Protein AF-A0A350IEB6-F1 (afdb_monomer)

Secondary structure (DSSP, 8-state):
-HHHH--SHHHHHHHHHHTT--HHHHHHHHHHTT-PPPPP-B-TTS-B---HHHHHHHHHHHHTS--GGGGGS-HHHHHHHHHHTT------

Sequence (92 aa):
NDYTANPTRETVDTLAKEFGKTTRSIIAKLSREGIYQAQPRTTKTGAPVISKTQYVNAINAHFGIEMPTLVKAGKQDLASLAEVLGLEVVAN

Solvent-accessible surface area (backbone atoms only — not comparable to full-atom values): 5665 Å² total; per-residue (Å²): 111,75,49,80,80,45,61,47,72,66,46,44,48,51,51,10,61,77,70,75,47,52,49,69,60,51,50,54,49,34,49,75,72,68,69,58,56,85,76,79,74,51,42,101,82,66,45,69,57,69,51,64,66,43,42,47,48,45,52,23,62,75,72,75,46,88,61,83,69,56,75,76,52,55,62,65,59,45,49,56,50,34,57,78,70,69,56,83,69,76,52,131

Structure (mmCIF, N/CA/C/O backbone):
data_AF-A0A350IEB6-F1
#
_entry.id   AF-A0A350IEB6-F1
#
loop_
_atom_site.group_PDB
_atom_site.id
_atom_site.type_symbol
_atom_site.label_atom_id
_atom_site.label_alt_id
_atom_site.label_comp_id
_atom_site.label_asym_id
_atom_site.label_entity_id
_atom_site.label_seq_id
_atom_site.pdbx_PDB_ins_code
_atom_site.Cartn_x
_atom_site.Cartn_y
_atom_site.Cartn_z
_atom_site.occupancy
_atom_site.B_iso_or_equiv
_atom_site.auth_seq_id
_atom_site.auth_comp_id
_atom_site.auth_asym_id
_atom_site.auth_atom_id
_atom_site.pdbx_PDB_model_num
ATOM 1 N N . ASN A 1 1 ? -24.143 -9.419 15.910 1.00 59.44 1 ASN A N 1
ATOM 2 C CA . ASN A 1 1 ? -23.087 -8.394 16.028 1.00 59.44 1 ASN A CA 1
ATOM 3 C C . ASN A 1 1 ? -22.966 -7.716 14.681 1.00 59.44 1 ASN A C 1
ATOM 5 O O . ASN A 1 1 ? -22.629 -8.404 13.733 1.00 59.44 1 ASN A O 1
ATOM 9 N N . ASP A 1 2 ? -23.221 -6.416 14.558 1.00 63.03 2 ASP A N 1
ATOM 10 C CA . ASP A 1 2 ? -23.192 -5.728 13.250 1.00 63.03 2 ASP A CA 1
ATOM 11 C C . ASP A 1 2 ? -21.828 -5.815 12.541 1.00 63.03 2 ASP A C 1
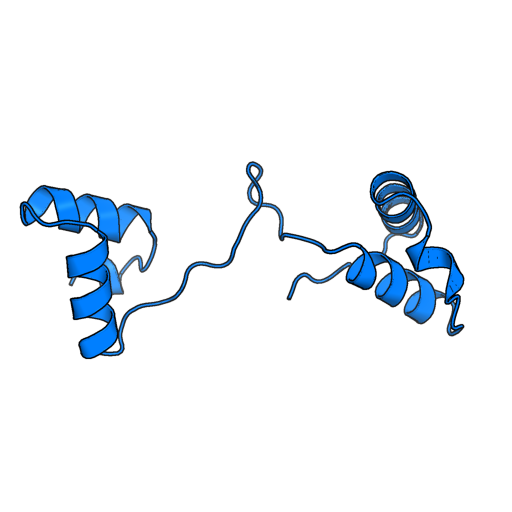ATOM 13 O O . ASP A 1 2 ? -21.743 -5.836 11.315 1.00 63.03 2 ASP A O 1
ATOM 17 N N . TYR A 1 3 ? -20.752 -6.010 13.309 1.00 67.75 3 TYR A N 1
ATOM 18 C CA . TYR A 1 3 ? -19.418 -6.280 12.775 1.00 67.75 3 TYR A CA 1
ATOM 19 C C . TYR A 1 3 ? -19.314 -7.596 11.980 1.00 67.75 3 TYR A C 1
ATOM 21 O O . TYR A 1 3 ? -18.541 -7.666 11.031 1.00 67.75 3 TYR A O 1
ATOM 29 N N . THR A 1 4 ? -20.087 -8.639 12.315 1.00 68.81 4 THR A N 1
ATOM 30 C CA . THR A 1 4 ? -20.047 -9.908 11.558 1.00 68.81 4 THR A CA 1
ATOM 31 C C . THR A 1 4 ? -20.710 -9.784 10.188 1.00 68.81 4 THR A C 1
ATOM 33 O O . THR A 1 4 ? -20.430 -10.600 9.317 1.00 68.81 4 THR A O 1
ATOM 36 N N . ALA A 1 5 ? -21.577 -8.783 9.994 1.00 70.81 5 ALA A N 1
ATOM 37 C CA . ALA A 1 5 ? -22.209 -8.498 8.708 1.00 70.81 5 ALA A CA 1
ATOM 38 C C . ALA A 1 5 ? -21.308 -7.645 7.799 1.00 70.81 5 ALA A C 1
ATOM 40 O O . ALA A 1 5 ? -21.282 -7.872 6.596 1.00 70.81 5 ALA A O 1
ATOM 41 N N . ASN A 1 6 ? -20.547 -6.701 8.371 1.00 70.88 6 ASN A N 1
ATOM 42 C CA . ASN A 1 6 ? -19.622 -5.825 7.645 1.00 70.88 6 ASN A CA 1
ATOM 43 C C . ASN A 1 6 ? -18.350 -5.571 8.481 1.00 70.88 6 ASN A C 1
ATOM 45 O O . ASN A 1 6 ? -18.300 -4.593 9.234 1.00 70.88 6 ASN A O 1
ATOM 49 N N . PRO A 1 7 ? -17.304 -6.411 8.378 1.00 75.94 7 PRO A N 1
ATOM 50 C CA . PRO A 1 7 ? -16.127 -6.334 9.249 1.00 75.94 7 PRO A CA 1
ATOM 51 C C . PRO A 1 7 ? -15.139 -5.218 8.852 1.00 75.94 7 PRO A C 1
ATOM 53 O O . PRO A 1 7 ? -13.927 -5.424 8.833 1.00 75.94 7 PRO A O 1
ATOM 56 N N . THR A 1 8 ? -15.632 -4.023 8.520 1.00 80.25 8 THR A N 1
ATOM 57 C CA . THR A 1 8 ? -14.838 -2.866 8.080 1.00 80.25 8 THR A CA 1
ATOM 58 C C . THR A 1 8 ? -14.309 -2.034 9.246 1.00 80.25 8 THR A C 1
ATOM 60 O O . THR A 1 8 ? -14.701 -2.194 10.398 1.00 80.25 8 THR A O 1
ATOM 63 N N . ARG A 1 9 ? -13.378 -1.113 8.973 1.00 80.88 9 ARG A N 1
ATOM 64 C CA . ARG A 1 9 ? -12.910 -0.174 10.004 1.00 80.88 9 ARG A CA 1
ATOM 65 C C . ARG A 1 9 ? -13.989 0.838 10.395 1.00 80.88 9 ARG A C 1
ATOM 67 O O . ARG A 1 9 ? -14.062 1.215 11.558 1.00 80.88 9 ARG A O 1
ATOM 74 N N . GLU A 1 10 ? -14.847 1.209 9.449 1.00 82.06 10 GLU A N 1
ATOM 75 C CA . GLU A 1 10 ? -15.974 2.110 9.692 1.00 82.06 10 GLU A CA 1
ATOM 76 C C . GLU A 1 10 ? -16.955 1.526 10.708 1.00 82.06 10 GLU A C 1
ATOM 78 O O . GLU A 1 10 ? -17.356 2.231 11.628 1.00 82.06 10 GLU A O 1
ATOM 83 N N . THR A 1 11 ? -17.280 0.229 10.624 1.00 83.56 11 THR A N 1
ATOM 84 C CA . THR A 1 11 ? -18.167 -0.403 11.613 1.00 83.56 11 THR A CA 1
ATOM 85 C C . THR A 1 11 ? -17.553 -0.425 13.009 1.00 83.56 11 THR A C 1
ATOM 87 O O . THR A 1 11 ? -18.264 -0.202 13.986 1.00 83.56 11 THR A O 1
ATOM 90 N N . VAL A 1 12 ? -16.233 -0.598 13.134 1.00 86.06 12 VAL A N 1
ATOM 91 C CA . VAL A 1 12 ? -15.534 -0.460 14.426 1.00 86.06 12 VAL A CA 1
ATOM 92 C C . VAL A 1 12 ? -15.665 0.961 14.977 1.00 86.06 12 VAL A C 1
ATOM 94 O O . VAL A 1 12 ? -15.875 1.123 16.179 1.00 86.06 12 VAL A O 1
ATOM 97 N N . ASP A 1 13 ? -15.554 1.983 14.128 1.00 85.94 13 ASP A N 1
ATOM 98 C CA . ASP A 1 13 ? -15.695 3.381 14.544 1.00 85.94 13 ASP A CA 1
ATOM 99 C C . ASP A 1 13 ? -17.142 3.725 14.939 1.00 85.94 13 ASP A C 1
ATOM 101 O O . ASP A 1 13 ? -17.351 4.460 15.909 1.00 85.94 13 ASP A O 1
ATOM 105 N N . THR A 1 14 ? -18.145 3.158 14.264 1.00 87.44 14 THR A N 1
ATOM 106 C CA . THR A 1 14 ? -19.560 3.283 14.655 1.00 87.44 14 THR A CA 1
ATOM 107 C C . THR A 1 14 ? -19.816 2.628 16.012 1.00 87.44 14 THR A C 1
ATOM 109 O O . THR A 1 14 ? -20.326 3.285 16.917 1.00 87.44 14 THR A O 1
ATOM 112 N N . LEU A 1 15 ? -19.346 1.391 16.213 1.00 87.12 15 LEU A N 1
ATOM 113 C CA . LEU A 1 15 ? -19.447 0.684 17.497 1.00 87.12 15 LEU A CA 1
ATOM 114 C C . LEU A 1 15 ? -18.709 1.435 18.615 1.00 87.12 15 LEU A C 1
ATOM 116 O O . LEU A 1 15 ? -19.171 1.496 19.753 1.00 87.12 15 LEU A O 1
ATOM 120 N N . ALA A 1 16 ? -17.557 2.035 18.314 1.00 90.25 16 ALA A N 1
ATOM 121 C CA . ALA A 1 16 ? -16.825 2.853 19.273 1.00 90.25 16 ALA A CA 1
ATOM 122 C C . ALA A 1 16 ? -17.670 4.047 19.751 1.00 90.25 16 ALA A C 1
ATOM 124 O O . ALA A 1 16 ? -17.746 4.291 20.957 1.00 90.25 16 ALA A O 1
ATOM 125 N N . LYS A 1 17 ? -18.358 4.737 18.831 1.00 90.44 17 LYS A N 1
ATOM 126 C CA . LYS A 1 17 ? -19.275 5.842 19.157 1.00 90.44 17 LYS A CA 1
ATOM 127 C C . LYS A 1 17 ? -20.495 5.365 19.947 1.00 90.44 17 LYS A C 1
ATOM 129 O O . LYS A 1 17 ? -20.796 5.955 20.979 1.00 90.44 17 LYS A O 1
ATOM 134 N N . GLU A 1 18 ? -21.150 4.293 19.507 1.00 89.38 18 GLU A N 1
ATOM 135 C CA . GLU A 1 18 ? -22.350 3.741 20.157 1.00 89.38 18 GLU A CA 1
ATOM 136 C C . GLU A 1 18 ? -22.081 3.275 21.590 1.00 89.38 18 GLU A C 1
ATOM 138 O O . GLU A 1 18 ? -22.859 3.553 22.500 1.00 89.38 18 GLU A O 1
ATOM 143 N N . PHE A 1 19 ? -20.948 2.607 21.820 1.00 88.06 19 PHE A N 1
ATOM 144 C CA . PHE A 1 19 ? -20.577 2.110 23.144 1.00 88.06 19 PHE A CA 1
ATOM 145 C C . PHE A 1 19 ? -19.793 3.122 23.992 1.00 88.06 19 PHE A C 1
ATOM 147 O O . PHE A 1 19 ? -19.368 2.764 25.094 1.00 88.06 19 PHE A O 1
ATOM 154 N N . GLY A 1 20 ? -19.551 4.342 23.494 1.00 90.19 20 GLY A N 1
ATOM 155 C CA . GLY A 1 20 ? -18.754 5.363 24.186 1.00 90.19 20 GLY A CA 1
ATOM 156 C C . GLY A 1 20 ? -17.321 4.910 24.495 1.00 90.19 20 GLY A C 1
ATOM 157 O O . GLY A 1 20 ? -16.759 5.256 25.535 1.00 90.19 20 GLY A O 1
ATOM 158 N N . LYS A 1 21 ? -16.738 4.072 23.633 1.00 92.12 21 LYS A N 1
ATOM 159 C CA . LYS A 1 21 ? -15.409 3.467 23.805 1.00 92.12 21 LYS A CA 1
ATOM 160 C C . LYS A 1 21 ? -14.451 3.949 22.733 1.00 92.12 21 LYS A C 1
ATOM 162 O O . LYS A 1 21 ? -14.832 4.504 21.714 1.00 92.12 21 LYS A O 1
ATOM 167 N N . THR A 1 22 ? -13.166 3.690 22.944 1.00 90.56 22 THR A N 1
ATOM 168 C CA . THR A 1 22 ? -12.169 3.909 21.896 1.00 90.56 22 THR A CA 1
ATOM 169 C C . THR A 1 22 ? -12.218 2.777 20.872 1.00 90.56 22 THR A C 1
ATOM 171 O O . THR A 1 22 ? -12.384 1.609 21.241 1.00 90.56 22 THR A O 1
ATOM 174 N N . THR A 1 23 ? -11.965 3.094 19.599 1.00 89.56 23 THR A N 1
ATOM 175 C CA . THR A 1 23 ? -11.793 2.112 18.512 1.00 89.56 23 THR A CA 1
ATOM 176 C C . THR A 1 23 ? -10.825 0.995 18.925 1.00 89.56 23 THR A C 1
ATOM 178 O O .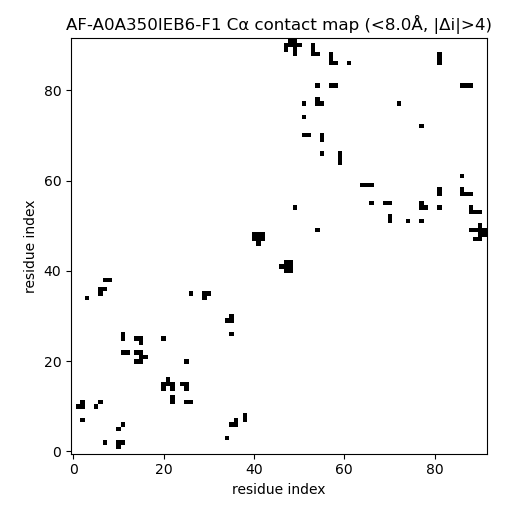 THR A 1 23 ? -11.085 -0.185 18.714 1.00 89.56 23 THR A O 1
ATOM 181 N N . ARG A 1 24 ? -9.738 1.343 19.631 1.00 88.88 24 ARG A N 1
ATOM 182 C CA . ARG A 1 24 ? -8.740 0.393 20.151 1.00 88.88 24 ARG A CA 1
ATOM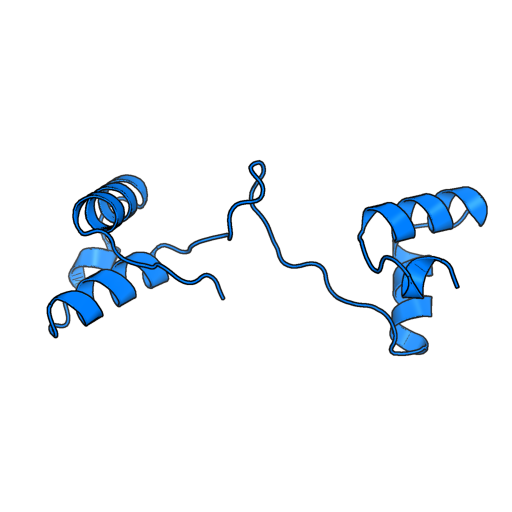 183 C C . ARG A 1 24 ? -9.328 -0.623 21.143 1.00 88.88 24 ARG A C 1
ATOM 185 O O . ARG A 1 24 ? -8.926 -1.783 21.118 1.00 88.88 24 ARG A O 1
ATOM 192 N N . SER A 1 25 ? -10.272 -0.218 21.995 1.00 91.81 25 SER A N 1
ATOM 193 C CA . SER A 1 25 ? -10.955 -1.121 22.935 1.00 91.81 25 SER A CA 1
ATOM 194 C C . SER A 1 25 ? -11.922 -2.071 22.220 1.00 91.81 25 SER A C 1
ATOM 196 O O . SER A 1 25 ? -11.979 -3.251 22.569 1.00 91.81 25 SER A O 1
ATOM 198 N N . ILE A 1 26 ? -12.629 -1.586 21.192 1.00 91.12 26 ILE A N 1
ATOM 199 C CA . ILE A 1 26 ? -13.505 -2.418 20.351 1.00 91.12 26 ILE A CA 1
ATOM 200 C C . ILE A 1 26 ? -12.680 -3.465 19.590 1.00 91.12 26 ILE A C 1
ATOM 202 O O . ILE A 1 26 ? -12.986 -4.651 19.679 1.00 91.12 26 ILE A O 1
ATOM 206 N N . ILE A 1 27 ? -11.575 -3.065 18.947 1.00 88.69 27 ILE A N 1
ATOM 207 C CA . ILE A 1 27 ? -10.653 -3.992 18.262 1.00 88.69 27 ILE A CA 1
ATOM 208 C C . ILE A 1 27 ? -10.114 -5.048 19.229 1.00 88.69 27 ILE A C 1
ATOM 210 O O . ILE A 1 27 ? -10.097 -6.228 18.898 1.00 88.69 27 ILE A O 1
ATOM 214 N N . ALA A 1 28 ? -9.709 -4.653 20.440 1.00 89.44 28 ALA A N 1
ATOM 215 C CA . ALA A 1 28 ? -9.204 -5.596 21.435 1.00 89.44 28 ALA A CA 1
ATOM 216 C C . ALA A 1 28 ? -10.256 -6.643 21.844 1.00 89.44 28 ALA A C 1
ATOM 218 O O . ALA A 1 28 ? -9.910 -7.806 22.045 1.00 89.44 28 ALA A O 1
ATOM 219 N N . LYS A 1 29 ? -11.535 -6.256 21.945 1.00 90.69 29 LYS A N 1
ATOM 220 C CA . LYS A 1 29 ? -12.634 -7.204 22.183 1.00 90.69 29 LYS A CA 1
ATOM 221 C C . LYS A 1 29 ? -12.850 -8.139 20.995 1.00 90.69 29 LYS A C 1
ATOM 223 O O . LYS A 1 29 ? -12.807 -9.349 21.179 1.00 90.69 29 LYS A O 1
ATOM 228 N N . LEU A 1 30 ? -12.988 -7.587 19.790 1.00 87.88 30 LEU A N 1
ATOM 229 C CA . LEU A 1 30 ? -13.179 -8.370 18.563 1.00 87.88 30 LEU A CA 1
ATOM 230 C C . LEU A 1 30 ? -12.014 -9.342 18.317 1.00 87.88 30 LEU A C 1
ATOM 232 O O . LEU A 1 30 ? -12.217 -10.451 17.833 1.00 87.88 30 LEU A O 1
ATOM 236 N N . SER A 1 31 ? -10.791 -8.946 18.678 1.00 86.31 31 SER A N 1
ATOM 237 C CA . SER A 1 31 ? -9.599 -9.789 18.586 1.00 86.31 31 SER A CA 1
ATOM 238 C C . SER A 1 31 ? -9.585 -10.899 19.638 1.00 86.31 31 SER A C 1
ATOM 240 O O . SER A 1 31 ? -9.190 -12.011 19.306 1.00 86.31 31 SER A O 1
ATOM 242 N N . ARG A 1 32 ? -10.039 -10.638 20.876 1.00 88.50 32 ARG A N 1
ATOM 243 C CA . ARG A 1 32 ? -10.205 -11.679 21.911 1.00 88.50 32 ARG A CA 1
ATOM 244 C C . ARG A 1 32 ? -11.259 -12.715 21.530 1.00 88.50 32 ARG A C 1
ATOM 246 O O . ARG A 1 32 ? -11.101 -13.879 21.867 1.00 88.50 32 ARG A O 1
ATOM 253 N N . GLU A 1 33 ? -12.308 -12.287 20.837 1.00 88.12 33 GLU A N 1
ATOM 254 C CA . GLU A 1 33 ? -13.360 -13.165 20.312 1.00 88.12 33 GLU A CA 1
ATOM 255 C C . GLU A 1 33 ? -12.941 -13.877 19.010 1.00 88.12 33 GLU A C 1
ATOM 257 O O . GLU A 1 33 ? -13.660 -14.748 18.534 1.00 88.12 33 GLU A O 1
ATOM 262 N N . GLY A 1 34 ? -11.782 -13.532 18.432 1.00 82.38 34 GLY A N 1
ATOM 263 C CA . GLY A 1 34 ? -11.266 -14.129 17.194 1.00 82.38 34 GLY A CA 1
ATOM 264 C C . GLY A 1 34 ? -11.969 -13.667 15.911 1.00 82.38 34 GLY A C 1
ATOM 265 O O . GLY A 1 34 ? -11.734 -14.233 14.851 1.00 82.38 34 GLY A O 1
ATOM 266 N N . ILE A 1 35 ? -12.821 -12.643 15.988 1.00 84.81 35 ILE A N 1
ATOM 267 C CA . ILE A 1 35 ? -13.676 -12.182 14.879 1.00 84.81 35 ILE A CA 1
ATOM 268 C C . ILE A 1 35 ? -13.031 -11.008 14.127 1.00 84.81 35 ILE A C 1
ATOM 270 O O . ILE A 1 35 ? -13.390 -10.723 12.987 1.00 84.81 35 ILE A O 1
ATOM 274 N N . TYR A 1 36 ? -12.084 -10.300 14.750 1.00 84.12 36 TYR A N 1
ATOM 275 C CA . TYR A 1 36 ? -11.458 -9.123 14.146 1.00 84.12 36 TYR A CA 1
ATOM 276 C C . TYR A 1 36 ? -10.734 -9.454 12.835 1.00 84.12 36 TYR A C 1
ATOM 278 O O . TYR A 1 36 ? -9.772 -10.222 12.825 1.00 84.12 36 TYR A O 1
ATOM 286 N N . GLN A 1 37 ? -11.144 -8.797 11.748 1.00 80.69 37 GLN A N 1
ATOM 287 C CA . GLN A 1 37 ? -10.490 -8.896 10.447 1.00 80.69 37 GLN A CA 1
ATOM 288 C C . GLN A 1 37 ? -9.647 -7.643 10.211 1.00 80.69 37 GLN A C 1
ATOM 290 O O . GLN A 1 37 ? -10.158 -6.520 10.151 1.00 80.69 37 GLN A O 1
ATOM 295 N N . ALA A 1 38 ? -8.331 -7.832 10.102 1.00 73.25 38 ALA A N 1
ATOM 296 C CA . ALA A 1 38 ? -7.421 -6.743 9.787 1.00 73.25 38 ALA A CA 1
ATOM 297 C C . ALA A 1 38 ? -7.695 -6.252 8.363 1.00 73.25 38 ALA A C 1
ATOM 299 O O . ALA A 1 38 ? -7.515 -6.985 7.395 1.00 73.25 38 ALA A O 1
ATOM 300 N N . GLN A 1 39 ? -8.132 -5.002 8.249 1.00 68.94 39 GLN A N 1
ATOM 301 C CA . GLN A 1 39 ? -8.415 -4.400 6.954 1.00 68.94 39 GLN A CA 1
ATOM 302 C C . GLN A 1 39 ? -7.129 -4.281 6.118 1.00 68.94 39 GLN A C 1
ATOM 304 O O . GLN A 1 39 ? -6.102 -3.833 6.654 1.00 68.94 39 GLN A O 1
ATOM 309 N N . PRO A 1 40 ? -7.167 -4.661 4.827 1.00 65.12 40 PRO A N 1
ATOM 310 C CA . PRO A 1 40 ? -6.022 -4.533 3.940 1.00 65.12 40 PRO A CA 1
ATOM 311 C C . PRO A 1 40 ? -5.620 -3.062 3.831 1.00 65.12 40 PRO A C 1
ATOM 313 O O . PRO A 1 40 ? -6.455 -2.157 3.791 1.00 65.12 40 PRO A O 1
ATOM 316 N N . ARG A 1 41 ? -4.311 -2.803 3.817 1.00 58.78 41 ARG A N 1
ATOM 317 C CA . ARG A 1 41 ? -3.785 -1.444 3.675 1.00 58.78 41 ARG A CA 1
ATOM 318 C C . ARG A 1 41 ? -3.983 -0.999 2.229 1.00 58.78 41 ARG A C 1
ATOM 320 O O . ARG A 1 41 ? -3.204 -1.369 1.358 1.00 58.78 41 ARG A O 1
ATOM 327 N N . THR A 1 42 ? -5.011 -0.197 1.986 1.00 54.81 42 THR A N 1
ATOM 328 C CA . THR A 1 42 ? -5.249 0.453 0.695 1.00 54.81 42 THR A CA 1
ATOM 329 C C . THR A 1 42 ? -4.636 1.854 0.681 1.00 54.81 42 THR A C 1
ATOM 331 O O . THR A 1 42 ? -4.475 2.509 1.715 1.00 54.81 42 THR A O 1
ATOM 334 N N . THR A 1 43 ? -4.253 2.333 -0.500 1.00 59.28 43 THR A N 1
ATOM 335 C CA . THR A 1 43 ? -3.870 3.741 -0.696 1.00 59.28 43 THR A CA 1
ATOM 336 C C . THR A 1 43 ? -5.105 4.653 -0.621 1.00 59.28 43 THR A C 1
ATOM 338 O O . THR A 1 43 ? -6.236 4.172 -0.613 1.00 59.28 43 THR A O 1
ATOM 341 N N . LYS A 1 44 ? -4.914 5.984 -0.578 1.00 51.47 44 LYS A N 1
ATOM 342 C CA . LYS A 1 44 ? -6.005 6.990 -0.550 1.00 51.47 44 LYS A CA 1
ATOM 343 C C . LYS A 1 44 ? -7.061 6.804 -1.655 1.00 51.47 44 LYS A C 1
ATOM 345 O O . LYS A 1 44 ? -8.183 7.260 -1.490 1.00 51.47 44 LYS A O 1
ATOM 350 N N . THR A 1 45 ? -6.696 6.154 -2.756 1.00 56.59 45 THR A N 1
ATOM 351 C CA . THR A 1 45 ? -7.546 5.849 -3.914 1.00 56.59 45 THR A CA 1
ATOM 352 C C . THR A 1 45 ? -8.185 4.456 -3.865 1.00 56.59 45 THR A C 1
ATOM 354 O O . THR A 1 45 ? -8.826 4.056 -4.826 1.00 56.59 45 THR A O 1
ATOM 357 N N . GLY A 1 46 ? -8.004 3.685 -2.787 1.00 54.16 46 GLY A N 1
ATOM 358 C CA . GLY A 1 46 ? -8.507 2.308 -2.682 1.00 54.16 46 GLY A CA 1
ATOM 359 C C . GLY A 1 46 ? -7.648 1.270 -3.414 1.00 54.16 46 GLY A C 1
ATOM 360 O O . GLY A 1 46 ? -7.846 0.075 -3.220 1.00 54.16 46 GLY A O 1
ATOM 361 N N . ALA A 1 47 ? -6.652 1.705 -4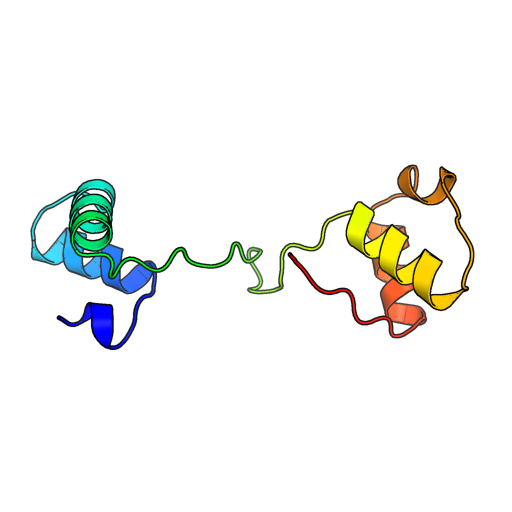.194 1.00 61.12 47 ALA A N 1
ATOM 362 C CA . ALA A 1 47 ? -5.755 0.806 -4.904 1.00 61.12 47 ALA A CA 1
ATOM 363 C C . ALA A 1 47 ? -4.809 0.077 -3.929 1.00 61.12 47 ALA A C 1
ATOM 365 O O . ALA A 1 47 ? -4.391 0.674 -2.918 1.00 61.12 47 ALA A O 1
ATOM 366 N N . PRO A 1 48 ? -4.433 -1.177 -4.233 1.00 65.62 48 PRO A N 1
ATOM 367 C CA . PRO A 1 48 ? -3.502 -1.943 -3.420 1.00 65.62 48 PRO A CA 1
ATOM 368 C C . PRO A 1 48 ? -2.168 -1.201 -3.252 1.00 65.6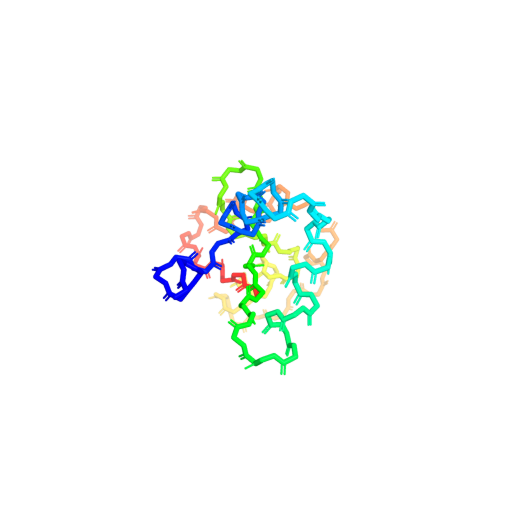2 48 PRO A C 1
ATOM 370 O O . PRO A 1 48 ? -1.670 -0.568 -4.187 1.00 65.62 48 PRO A O 1
ATOM 373 N N . VAL A 1 49 ? -1.572 -1.236 -2.057 1.00 71.31 49 VAL A N 1
ATOM 374 C CA . VAL A 1 49 ? -0.259 -0.611 -1.829 1.00 71.31 49 VAL A CA 1
ATOM 375 C C . VAL A 1 49 ? 0.815 -1.458 -2.509 1.00 71.31 49 VAL A C 1
ATOM 377 O O . VAL A 1 49 ? 1.350 -2.394 -1.922 1.00 71.31 49 VAL A O 1
ATOM 380 N N . ILE A 1 50 ? 1.154 -1.101 -3.747 1.00 81.69 50 ILE A N 1
ATOM 381 C CA . ILE A 1 50 ? 2.216 -1.771 -4.497 1.00 81.69 50 ILE A CA 1
ATOM 382 C C . ILE A 1 50 ? 3.575 -1.179 -4.104 1.00 81.69 50 ILE A C 1
ATOM 384 O O . ILE A 1 50 ? 3.802 0.038 -4.166 1.00 81.69 50 ILE A O 1
ATOM 388 N N . SER A 1 51 ? 4.490 -2.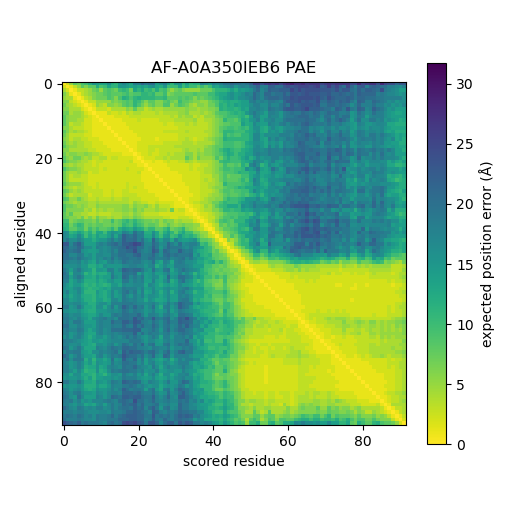039 -3.672 1.00 87.44 51 SER A N 1
ATOM 389 C CA . SER A 1 51 ? 5.873 -1.713 -3.324 1.00 87.44 51 SER A CA 1
ATOM 390 C C . SER A 1 51 ? 6.768 -1.633 -4.564 1.00 87.44 51 SER A C 1
ATOM 392 O O . SER A 1 51 ? 6.458 -2.179 -5.619 1.00 87.44 51 SER A O 1
ATOM 394 N N . LYS A 1 52 ? 7.926 -0.971 -4.440 1.00 90.25 52 LYS A N 1
ATOM 395 C CA . LYS A 1 52 ? 8.907 -0.916 -5.535 1.00 90.25 52 LYS A CA 1
ATOM 396 C C . LYS A 1 52 ? 9.366 -2.320 -5.947 1.00 90.25 52 LYS A C 1
ATOM 398 O O . LYS A 1 52 ? 9.450 -2.616 -7.131 1.00 90.25 52 LYS A O 1
ATOM 403 N N . THR A 1 53 ? 9.616 -3.181 -4.965 1.00 88.81 53 THR A N 1
ATOM 404 C CA . THR A 1 53 ? 10.061 -4.559 -5.183 1.00 88.81 53 THR A CA 1
ATOM 405 C C . THR A 1 53 ? 9.045 -5.369 -5.980 1.00 88.81 53 THR A C 1
ATOM 407 O O . THR A 1 53 ? 9.442 -6.154 -6.826 1.00 88.81 53 THR A O 1
ATOM 410 N N . GLN A 1 54 ? 7.744 -5.143 -5.780 1.00 90.19 54 GLN A N 1
ATOM 411 C CA . GLN A 1 54 ? 6.709 -5.823 -6.563 1.00 90.19 54 GLN A CA 1
ATOM 412 C C . GLN A 1 54 ? 6.750 -5.443 -8.041 1.00 90.19 54 GLN A C 1
ATOM 414 O O . GLN A 1 54 ? 6.68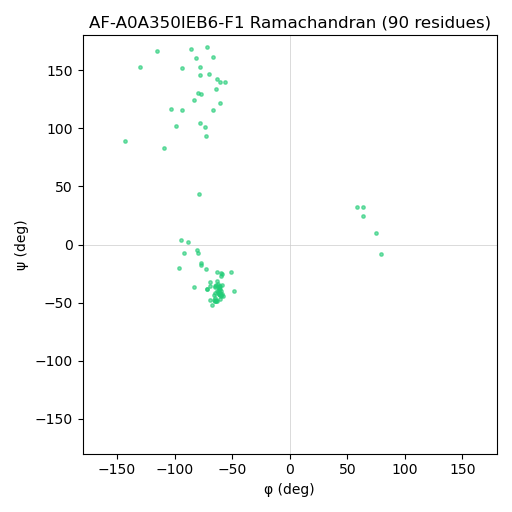3 -6.335 -8.878 1.00 90.19 54 GLN A O 1
ATOM 419 N N . TYR A 1 55 ? 6.947 -4.161 -8.370 1.00 92.50 55 TYR A N 1
ATOM 420 C CA . TYR A 1 55 ? 7.149 -3.763 -9.765 1.00 92.50 55 TYR A CA 1
ATOM 421 C C . TYR A 1 55 ? 8.389 -4.430 -10.366 1.00 92.50 55 TYR A C 1
ATOM 423 O O . TYR A 1 55 ? 8.312 -4.998 -11.449 1.00 92.50 55 TYR A O 1
ATOM 431 N N . VAL A 1 56 ? 9.517 -4.419 -9.647 1.00 92.75 56 VAL A N 1
ATOM 432 C CA . VAL A 1 56 ? 10.757 -5.061 -10.115 1.00 92.75 56 VAL A CA 1
ATOM 433 C C . VAL A 1 56 ? 10.558 -6.561 -10.336 1.00 92.75 56 VAL A C 1
ATOM 435 O O . VAL A 1 56 ? 10.978 -7.082 -11.364 1.00 92.75 56 VAL A O 1
ATOM 438 N N . ASN A 1 57 ? 9.884 -7.247 -9.414 1.00 92.00 57 ASN A N 1
ATOM 439 C CA . ASN A 1 57 ? 9.613 -8.677 -9.525 1.00 92.00 57 ASN A CA 1
ATOM 440 C C . ASN A 1 57 ? 8.687 -8.991 -10.702 1.00 92.00 57 ASN A C 1
ATOM 442 O O . ASN A 1 57 ? 8.966 -9.928 -11.441 1.00 92.00 57 ASN A O 1
ATOM 446 N N . ALA A 1 58 ? 7.625 -8.205 -10.902 1.00 91.62 58 ALA A N 1
ATOM 447 C CA . ALA A 1 58 ? 6.718 -8.378 -12.034 1.00 91.62 58 ALA A CA 1
ATOM 448 C C . ALA A 1 58 ? 7.448 -8.183 -13.372 1.00 91.62 58 ALA A C 1
ATOM 450 O O . ALA A 1 58 ? 7.287 -8.988 -14.285 1.00 91.62 58 ALA A O 1
ATOM 451 N N . ILE A 1 59 ? 8.308 -7.164 -13.464 1.00 92.69 59 ILE A N 1
ATOM 452 C CA . ILE A 1 59 ? 9.119 -6.896 -14.658 1.00 92.69 59 ILE A CA 1
ATOM 453 C C . ILE A 1 59 ? 10.123 -8.034 -14.903 1.00 92.69 59 ILE A C 1
ATOM 455 O O . ILE A 1 59 ? 10.200 -8.556 -16.012 1.00 92.69 59 ILE A O 1
ATOM 459 N N . ASN A 1 60 ? 10.864 -8.462 -13.878 1.00 93.00 60 ASN A N 1
ATOM 460 C CA . ASN A 1 60 ? 11.813 -9.574 -13.987 1.00 93.00 60 ASN A CA 1
ATOM 461 C C . ASN A 1 60 ? 11.117 -10.875 -14.414 1.00 93.00 60 ASN A C 1
ATOM 463 O O . ASN A 1 60 ? 11.602 -11.574 -15.301 1.00 93.00 60 ASN A O 1
ATOM 467 N N . ALA A 1 61 ? 9.955 -11.173 -13.825 1.00 92.12 61 ALA A N 1
ATOM 468 C CA . ALA A 1 61 ? 9.153 -12.341 -14.169 1.00 92.12 61 ALA A CA 1
ATOM 469 C C . ALA A 1 61 ? 8.650 -12.288 -15.618 1.00 92.12 61 ALA A C 1
ATOM 471 O O . ALA A 1 61 ? 8.684 -13.304 -16.305 1.00 92.12 61 ALA A O 1
ATOM 472 N N . HIS A 1 62 ? 8.242 -11.110 -16.101 1.00 92.69 62 HIS A N 1
ATOM 473 C CA . HIS A 1 62 ? 7.789 -10.928 -17.479 1.00 92.69 62 HIS A CA 1
ATOM 474 C C . HIS A 1 62 ? 8.881 -11.247 -18.508 1.00 92.69 62 HIS A C 1
ATOM 476 O O . HIS A 1 62 ? 8.608 -11.889 -19.519 1.00 92.69 62 HIS A O 1
ATOM 482 N N . PHE A 1 63 ? 10.122 -10.831 -18.243 1.00 91.56 63 PHE A N 1
ATOM 483 C CA . PHE A 1 63 ? 11.248 -11.063 -19.151 1.00 91.56 63 PHE A CA 1
ATOM 484 C C . PHE A 1 63 ? 12.026 -12.358 -18.864 1.00 91.56 63 PHE A C 1
ATOM 486 O O . PHE A 1 63 ? 12.917 -12.710 -19.635 1.00 91.56 63 PHE A O 1
ATOM 493 N N . GLY A 1 64 ? 11.727 -13.061 -17.768 1.00 92.38 64 GLY A N 1
ATOM 494 C CA . GLY A 1 64 ? 12.458 -14.261 -17.349 1.00 92.38 64 GLY A CA 1
ATOM 495 C C . GLY A 1 64 ? 13.928 -13.999 -16.997 1.00 92.38 64 GLY A C 1
ATOM 496 O O . GLY A 1 64 ? 14.749 -14.909 -17.090 1.00 92.38 64 GLY A O 1
ATOM 497 N N . ILE A 1 65 ? 14.270 -12.762 -16.622 1.00 92.25 65 ILE A N 1
ATOM 498 C CA . ILE A 1 65 ? 15.635 -12.344 -16.275 1.00 92.25 65 ILE A CA 1
ATOM 499 C C . ILE A 1 65 ? 15.653 -11.611 -14.940 1.00 92.25 65 ILE A C 1
ATOM 501 O O . ILE A 1 65 ? 14.695 -10.939 -14.564 1.00 92.25 65 ILE A O 1
ATOM 505 N N . GLU A 1 66 ? 16.782 -11.676 -14.243 1.00 90.69 66 GLU A N 1
ATOM 506 C CA . GLU A 1 66 ? 17.009 -10.866 -13.052 1.00 90.69 66 GLU A CA 1
ATOM 507 C C . GLU A 1 66 ? 17.743 -9.575 -13.411 1.00 90.69 66 GLU A C 1
ATOM 509 O O . GLU A 1 66 ? 18.902 -9.587 -13.827 1.00 90.69 66 GLU A O 1
ATOM 514 N N . MET A 1 67 ? 17.083 -8.435 -13.201 1.00 90.38 67 MET A N 1
ATOM 515 C CA . MET A 1 67 ? 17.697 -7.113 -13.321 1.00 90.38 67 MET A CA 1
ATOM 516 C C . MET A 1 67 ? 17.848 -6.476 -11.929 1.00 90.38 67 MET A C 1
ATOM 518 O O . MET A 1 67 ? 17.019 -5.659 -11.517 1.00 90.38 67 MET A O 1
ATOM 522 N N . PRO A 1 68 ? 18.908 -6.807 -11.166 1.00 89.06 68 PRO A N 1
ATOM 523 C CA . PRO A 1 68 ? 19.067 -6.352 -9.779 1.00 89.06 68 PRO A CA 1
ATOM 524 C C . PRO A 1 68 ? 19.188 -4.825 -9.649 1.00 89.06 68 PRO A C 1
ATOM 526 O O . PRO A 1 68 ? 18.878 -4.246 -8.607 1.00 89.06 68 PRO A O 1
ATOM 529 N N . THR A 1 69 ? 19.608 -4.136 -10.712 1.00 92.25 69 THR A N 1
ATOM 530 C CA . THR A 1 69 ? 19.738 -2.675 -10.743 1.00 92.25 69 THR A CA 1
ATOM 531 C C . THR A 1 69 ? 18.405 -1.942 -10.904 1.00 92.25 69 THR A C 1
ATOM 533 O O . THR A 1 69 ? 18.352 -0.762 -10.556 1.00 92.25 69 THR A O 1
ATOM 536 N N . LEU A 1 70 ? 17.318 -2.608 -11.325 1.00 90.44 70 LEU A N 1
ATOM 537 C CA . LEU A 1 70 ? 15.990 -1.984 -11.458 1.00 90.44 70 LEU A CA 1
ATOM 538 C C . LEU A 1 70 ? 15.459 -1.421 -10.135 1.00 90.44 70 LEU A C 1
ATOM 540 O O . LEU A 1 70 ? 14.727 -0.436 -10.131 1.00 90.44 70 LEU A O 1
ATOM 544 N N . VAL A 1 71 ? 15.874 -1.974 -8.994 1.00 90.62 71 VAL A N 1
ATOM 545 C CA . VAL A 1 71 ? 15.503 -1.460 -7.661 1.00 90.62 71 VAL A CA 1
ATOM 546 C C . VAL A 1 71 ? 15.952 -0.002 -7.457 1.00 90.62 71 VAL A C 1
ATOM 548 O O . VAL A 1 71 ? 15.345 0.745 -6.677 1.00 90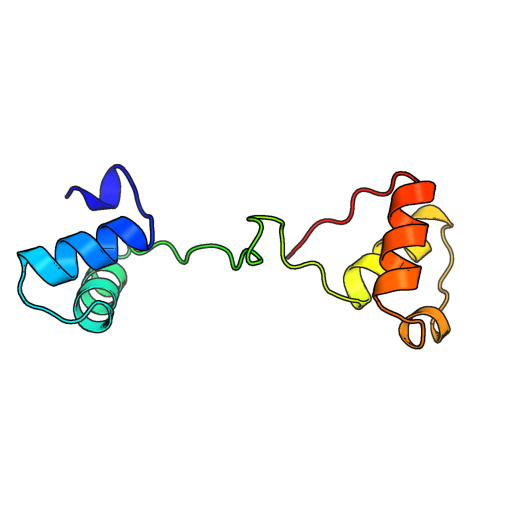.62 71 VAL A O 1
ATOM 551 N N . LYS A 1 72 ? 16.994 0.433 -8.180 1.00 91.81 72 LYS A N 1
ATOM 552 C CA . LYS A 1 72 ? 17.502 1.810 -8.142 1.00 91.81 72 LYS A CA 1
ATOM 553 C C . LYS A 1 72 ? 16.635 2.793 -8.935 1.00 91.81 72 LYS A C 1
ATOM 555 O O . LYS A 1 72 ? 16.742 3.990 -8.689 1.00 91.81 72 LYS A O 1
ATOM 560 N N . ALA A 1 73 ? 15.770 2.317 -9.831 1.00 92.88 73 ALA A N 1
ATOM 561 C CA . ALA A 1 73 ? 14.880 3.173 -10.607 1.00 92.88 73 ALA A CA 1
ATOM 562 C C . ALA A 1 73 ? 13.816 3.864 -9.729 1.00 92.88 73 ALA A C 1
ATOM 564 O O . ALA A 1 73 ? 13.526 3.458 -8.586 1.00 92.88 73 ALA A O 1
ATOM 565 N N . GLY A 1 74 ? 13.229 4.934 -10.268 1.00 92.50 74 GLY A N 1
ATOM 566 C CA . GLY A 1 74 ? 12.095 5.619 -9.664 1.00 92.50 74 GLY A CA 1
ATOM 567 C C . GLY A 1 74 ? 10.875 4.699 -9.590 1.00 92.50 74 GLY A C 1
ATOM 568 O O . GLY A 1 74 ? 10.614 3.915 -10.497 1.00 92.50 74 GLY A O 1
ATOM 569 N N . LYS A 1 75 ? 10.093 4.782 -8.503 1.00 89.44 75 LYS A N 1
ATOM 570 C CA . LYS A 1 75 ? 8.848 3.997 -8.387 1.00 89.44 75 LYS A CA 1
ATOM 571 C C . LYS A 1 75 ? 7.850 4.364 -9.493 1.00 89.44 75 LYS A C 1
ATOM 573 O O . LYS A 1 75 ? 7.128 3.490 -9.950 1.00 89.44 75 LYS A O 1
ATOM 578 N N . GLN A 1 76 ? 7.811 5.639 -9.887 1.00 90.56 76 GLN A N 1
ATOM 579 C CA . GLN A 1 76 ? 6.950 6.124 -10.966 1.00 90.56 76 GLN A CA 1
ATOM 580 C C . GLN A 1 76 ? 7.333 5.483 -12.301 1.00 90.56 76 GLN A C 1
ATOM 582 O O . GLN A 1 76 ? 6.468 4.906 -12.939 1.00 90.56 76 GLN A O 1
ATOM 587 N N . ASP A 1 77 ? 8.621 5.472 -12.652 1.00 92.81 77 ASP A N 1
ATOM 588 C CA . ASP A 1 77 ? 9.095 4.861 -13.901 1.00 92.81 77 ASP A CA 1
ATOM 589 C C . ASP A 1 77 ? 8.785 3.362 -13.961 1.00 92.81 77 ASP A C 1
ATOM 591 O O . ASP A 1 77 ? 8.328 2.858 -14.981 1.00 92.81 77 ASP A O 1
ATOM 595 N N . LEU A 1 78 ? 8.983 2.650 -12.846 1.00 93.25 78 LEU A N 1
ATOM 596 C CA . LEU A 1 78 ? 8.654 1.227 -12.742 1.00 93.25 78 LEU A CA 1
ATOM 597 C C . LEU A 1 78 ? 7.147 0.961 -12.875 1.00 93.25 78 LEU A C 1
ATOM 599 O O . LEU A 1 78 ? 6.762 -0.046 -13.463 1.00 93.25 78 LEU A O 1
ATOM 603 N N . ALA A 1 79 ? 6.306 1.852 -12.345 1.00 91.50 79 ALA A N 1
ATOM 604 C CA . ALA A 1 79 ? 4.857 1.757 -12.487 1.00 91.50 79 ALA A CA 1
ATOM 605 C C . ALA A 1 79 ? 4.417 2.017 -13.933 1.00 91.50 79 ALA A C 1
ATOM 607 O O . ALA A 1 79 ? 3.691 1.200 -14.488 1.00 91.50 79 ALA A O 1
ATOM 608 N N . SER A 1 80 ? 4.923 3.083 -14.562 1.00 92.50 80 SER A N 1
ATOM 609 C CA . SER A 1 80 ? 4.652 3.391 -15.971 1.00 92.50 80 SER A CA 1
ATOM 610 C C . SER A 1 80 ? 5.117 2.266 -16.896 1.00 92.50 80 SER A C 1
ATOM 612 O O . SER A 1 80 ? 4.424 1.911 -17.844 1.00 92.50 80 SER A O 1
ATOM 614 N N . LEU A 1 81 ? 6.280 1.668 -16.615 1.00 92.38 81 LEU A N 1
ATOM 615 C CA . LEU A 1 81 ? 6.788 0.537 -17.386 1.00 92.38 81 LEU A CA 1
ATOM 616 C C . LEU A 1 81 ? 5.885 -0.692 -17.238 1.00 92.38 81 LEU A C 1
ATOM 618 O O . LEU A 1 81 ? 5.545 -1.317 -18.237 1.00 92.38 81 LEU A O 1
ATOM 622 N N . ALA A 1 82 ? 5.474 -1.023 -16.013 1.00 91.62 82 ALA A N 1
ATOM 623 C CA . ALA A 1 82 ? 4.550 -2.126 -15.770 1.00 91.62 82 ALA A CA 1
ATOM 624 C C . ALA A 1 82 ? 3.189 -1.904 -16.451 1.00 91.62 82 ALA A C 1
ATOM 626 O O . ALA A 1 82 ? 2.632 -2.848 -17.001 1.00 91.62 82 ALA A O 1
ATOM 627 N N . GLU A 1 83 ? 2.688 -0.667 -16.466 1.00 91.38 83 GLU A N 1
ATOM 628 C CA . GLU A 1 83 ? 1.439 -0.290 -17.135 1.00 91.38 83 GLU A CA 1
ATOM 629 C C . GLU A 1 83 ? 1.526 -0.463 -18.658 1.00 91.38 83 GLU A C 1
ATOM 631 O O . GLU A 1 83 ? 0.671 -1.122 -19.247 1.00 91.38 83 GLU A O 1
ATOM 636 N N . VAL A 1 84 ? 2.587 0.048 -19.294 1.00 93.62 84 VAL A N 1
ATOM 637 C CA . VAL A 1 84 ? 2.807 -0.101 -20.747 1.00 93.62 84 VAL A CA 1
ATOM 638 C C . VAL A 1 84 ? 2.978 -1.570 -21.147 1.00 93.62 84 VAL A C 1
ATOM 640 O O . VAL A 1 84 ? 2.544 -1.971 -22.225 1.00 93.62 84 VAL A O 1
ATOM 643 N N . LEU A 1 85 ? 3.589 -2.378 -20.278 1.00 91.62 85 LEU A N 1
ATOM 644 C CA . LEU A 1 85 ? 3.750 -3.820 -20.474 1.00 91.62 85 LEU A CA 1
ATOM 645 C C . LEU A 1 85 ? 2.490 -4.630 -20.111 1.00 91.62 85 LEU A C 1
ATOM 647 O O . LEU A 1 85 ? 2.480 -5.844 -20.311 1.00 91.62 85 LEU A O 1
ATOM 651 N N . GLY A 1 86 ? 1.439 -3.993 -19.581 1.00 90.31 86 GLY A N 1
ATOM 652 C CA . GLY A 1 86 ? 0.203 -4.663 -19.170 1.00 90.31 86 GLY A CA 1
ATOM 653 C C . GLY A 1 86 ? 0.399 -5.672 -18.034 1.00 90.31 86 GLY A C 1
ATOM 654 O O . GLY A 1 86 ? -0.272 -6.702 -18.007 1.00 90.31 86 GLY A O 1
ATOM 655 N N . LEU A 1 87 ? 1.345 -5.422 -17.123 1.00 88.12 87 LEU A N 1
ATOM 656 C CA . LEU A 1 87 ? 1.686 -6.357 -16.052 1.00 88.12 87 LE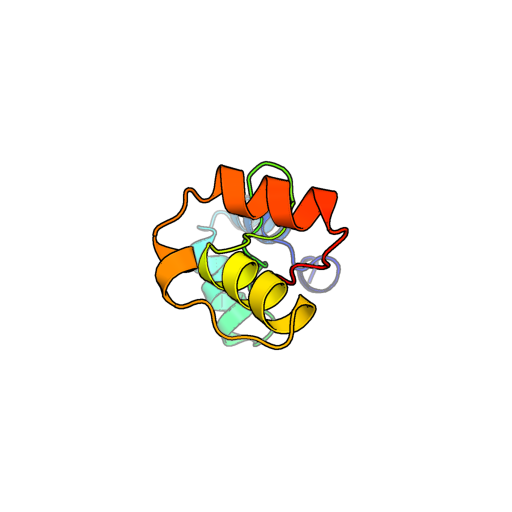U A CA 1
ATOM 657 C C . LEU A 1 87 ? 0.690 -6.281 -14.896 1.00 88.12 87 LEU A C 1
ATOM 659 O O . LEU A 1 87 ? 0.453 -5.215 -14.325 1.00 88.12 87 LEU A O 1
ATOM 663 N N . GLU A 1 88 ? 0.193 -7.439 -14.469 1.00 80.38 88 GLU A N 1
ATOM 664 C CA . GLU A 1 88 ? -0.554 -7.556 -13.221 1.00 80.38 88 GLU A CA 1
ATOM 665 C C . GLU A 1 88 ? 0.411 -7.560 -12.030 1.00 80.38 88 GLU A C 1
ATOM 667 O O . GLU A 1 88 ? 1.103 -8.542 -11.753 1.00 80.38 88 GLU A O 1
ATOM 672 N N . VAL A 1 89 ? 0.474 -6.437 -11.311 1.00 81.75 89 VAL A N 1
ATOM 673 C CA . VAL A 1 89 ? 1.316 -6.301 -10.118 1.00 81.75 89 VAL A CA 1
ATOM 674 C C . VAL A 1 89 ? 0.465 -6.497 -8.870 1.00 81.75 89 VAL A C 1
ATOM 676 O O . VAL A 1 89 ? -0.267 -5.607 -8.438 1.00 81.75 89 VAL A O 1
ATOM 679 N N . VAL A 1 90 ? 0.565 -7.687 -8.284 1.00 74.75 90 VAL A N 1
ATOM 680 C CA . VAL A 1 90 ? -0.206 -8.068 -7.098 1.00 74.75 90 VAL A CA 1
ATOM 681 C C . VAL A 1 90 ? 0.409 -7.427 -5.849 1.00 74.75 90 VAL A C 1
ATOM 683 O O . VAL A 1 90 ? 1.618 -7.516 -5.620 1.00 74.75 90 VAL A O 1
ATOM 686 N N . ALA A 1 91 ? -0.418 -6.762 -5.038 1.00 70.19 91 ALA A N 1
ATOM 687 C CA . ALA A 1 91 ? -0.002 -6.319 -3.709 1.00 70.19 91 ALA A CA 1
ATOM 688 C C . ALA A 1 91 ? -0.011 -7.487 -2.715 1.00 70.19 91 ALA A C 1
ATOM 690 O O . ALA A 1 91 ? -0.771 -8.436 -2.876 1.00 70.19 91 ALA A O 1
ATOM 691 N N . ASN A 1 92 ? 0.827 -7.389 -1.683 1.00 58.62 92 ASN A N 1
ATOM 692 C CA . ASN A 1 92 ? 0.939 -8.407 -0.638 1.00 58.62 92 ASN A CA 1
ATOM 693 C C . ASN A 1 92 ? -0.122 -8.182 0.436 1.00 58.62 92 ASN A C 1
ATOM 695 O O . ASN A 1 92 ? -0.456 -6.996 0.677 1.00 58.62 92 ASN A O 1
#

Radius of gyration: 19.34 Å; Cα contacts (8 Å, |Δi|>4): 76; chains: 1; bounding box: 43×21×45 Å

Mean predicted aligned error: 10.69 Å

pLDDT: mean 83.3, std 11.49, range [51.47, 93.62]

Foldseek 3Di:
DVCLVPVDLVVLVVVCVVVVHDSVVSQVVCVVVVNHDDDQDADPVRHHPFDQVLLQVQVCVVVVHHDPCSSVDDSVVSVVVCVVVVTDRDHD

Nearest PDB structures (foldseek):
  5x3t-assembly1_C  TM=4.597E-01  e=3.376E+00  Mycobacterium tuberculosis H37Rv
  6hxm-assembly1_B  TM=3.068E-01  e=7.383E+00  Homo sapiens
  7kws-assembly1_B  TM=3.044E-01  e=5.688E+00  Campylobacter jejuni subsp. jejuni NCTC 11168 = ATCC 700819